Protein AF-A0A531M4W0-F1 (afdb_monomer_lite)

pLDDT: mean 92.69, std 4.58, range [75.94, 97.44]

Sequence (56 aa):
MLRVP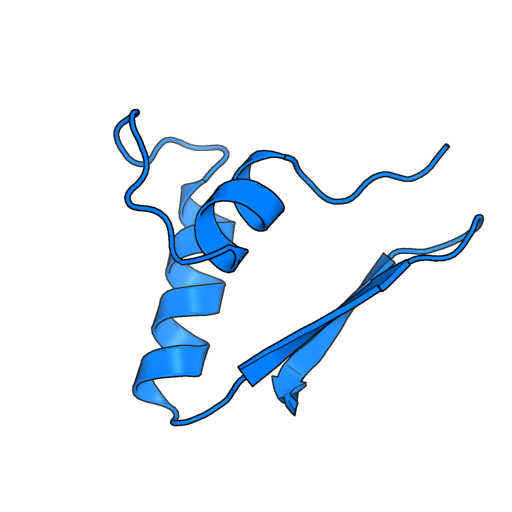PKFLELHSGHKPEEPIDAHSVQPYYTLLLAREANMTISIHATAEEIVLSVV

Structure (mmCIF, N/CA/C/O backbone):
data_AF-A0A531M4W0-F1
#
_entry.id   AF-A0A531M4W0-F1
#
loop_
_atom_site.group_PDB
_atom_site.id
_atom_site.type_symbol
_atom_site.label_atom_id
_atom_site.label_alt_id
_atom_site.label_comp_id
_atom_site.label_asym_id
_atom_site.label_entity_id
_atom_site.label_seq_id
_atom_site.pdbx_PDB_ins_code
_atom_site.Cartn_x
_atom_site.Cartn_y
_atom_site.Cartn_z
_atom_site.occupancy
_atom_site.B_iso_or_equiv
_atom_site.auth_seq_id
_atom_site.auth_comp_id
_atom_site.auth_asym_id
_atom_site.auth_atom_id
_atom_site.pdbx_PDB_model_num
ATOM 1 N N . MET A 1 1 ? -5.389 16.867 11.191 1.00 75.94 1 MET A N 1
ATOM 2 C CA . MET A 1 1 ? -6.069 16.398 9.966 1.00 75.94 1 MET A CA 1
ATOM 3 C C . MET A 1 1 ? -5.502 15.037 9.613 1.00 75.94 1 MET A C 1
ATOM 5 O O . MET A 1 1 ? -4.285 14.936 9.472 1.00 75.94 1 MET A O 1
ATOM 9 N N . LEU A 1 2 ? -6.345 14.008 9.544 1.00 89.00 2 LEU A N 1
ATOM 10 C CA . LEU A 1 2 ? -5.942 12.700 9.030 1.00 89.00 2 LEU A CA 1
ATOM 11 C C . LEU A 1 2 ? -5.677 12.803 7.529 1.00 89.00 2 LEU A C 1
ATOM 13 O O . LEU A 1 2 ? -6.353 13.544 6.819 1.00 89.00 2 LEU A O 1
ATOM 17 N N . ARG A 1 3 ? -4.646 12.102 7.063 1.00 91.62 3 ARG A N 1
ATOM 18 C CA . ARG A 1 3 ? -4.255 12.067 5.653 1.00 91.62 3 ARG A CA 1
ATOM 19 C C . ARG A 1 3 ? -3.865 10.656 5.270 1.00 91.62 3 ARG A C 1
ATOM 21 O O . ARG A 1 3 ? -3.259 9.943 6.070 1.00 91.62 3 ARG A O 1
ATOM 28 N N . VAL A 1 4 ? -4.195 10.278 4.044 1.00 93.19 4 VAL A N 1
ATOM 29 C CA . VAL A 1 4 ? -3.754 8.999 3.495 1.00 93.19 4 VAL A CA 1
ATOM 30 C C . VAL A 1 4 ? -2.226 9.052 3.392 1.00 93.19 4 VAL A C 1
ATOM 32 O O . VAL A 1 4 ? -1.688 10.104 3.023 1.00 93.19 4 VAL A O 1
ATOM 35 N N . PRO A 1 5 ? -1.502 7.972 3.735 1.00 91.81 5 PRO A N 1
ATOM 36 C CA . PRO A 1 5 ? -0.057 7.931 3.558 1.00 91.81 5 PRO A CA 1
ATOM 37 C C . PRO A 1 5 ? 0.336 8.309 2.114 1.00 91.81 5 PRO A C 1
ATOM 39 O O . PRO A 1 5 ? -0.172 7.688 1.179 1.00 91.81 5 PRO A O 1
ATOM 42 N N . PRO A 1 6 ? 1.236 9.290 1.897 1.00 92.38 6 PRO A N 1
ATOM 43 C CA . PRO A 1 6 ? 1.563 9.781 0.553 1.00 92.38 6 PRO A CA 1
ATOM 44 C C . PRO A 1 6 ? 2.047 8.687 -0.402 1.00 92.38 6 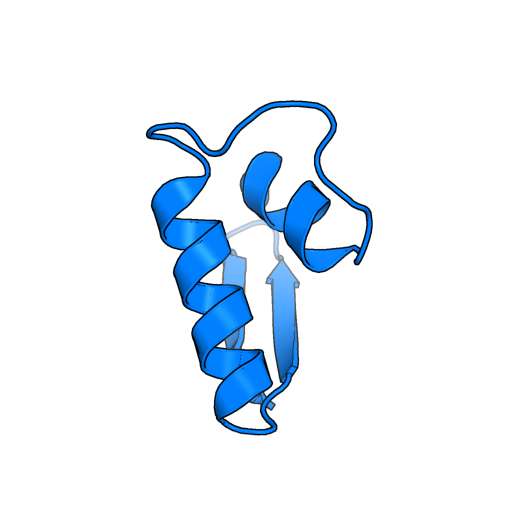PRO A C 1
ATOM 46 O O . PRO A 1 6 ? 1.586 8.622 -1.536 1.00 92.38 6 PRO A O 1
ATOM 49 N N . LYS A 1 7 ? 2.898 7.770 0.081 1.00 92.19 7 LYS A N 1
ATOM 50 C CA . LYS A 1 7 ? 3.376 6.620 -0.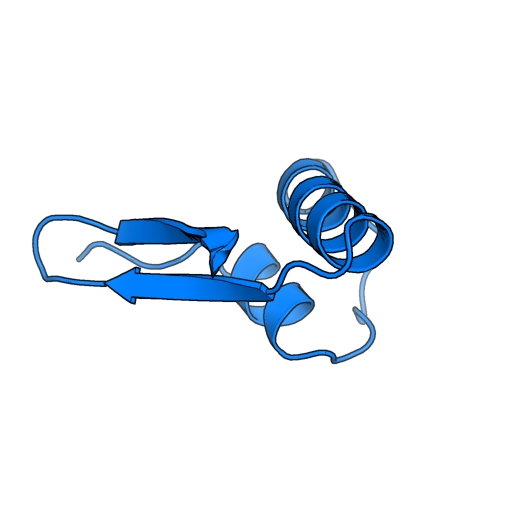703 1.00 92.19 7 LYS A CA 1
ATOM 51 C C . LYS A 1 7 ? 2.253 5.671 -1.118 1.00 92.19 7 LYS A C 1
ATOM 53 O O . LYS A 1 7 ? 2.320 5.086 -2.192 1.00 92.19 7 LYS A O 1
ATOM 58 N N . PHE A 1 8 ? 1.205 5.538 -0.301 1.00 94.00 8 PHE A N 1
ATOM 59 C CA . PHE A 1 8 ? 0.035 4.748 -0.678 1.00 94.00 8 PHE A CA 1
ATOM 60 C C . PHE A 1 8 ? -0.733 5.415 -1.822 1.00 94.00 8 PHE A C 1
ATOM 62 O O . PHE A 1 8 ? -1.062 4.740 -2.788 1.00 94.00 8 PHE A O 1
ATOM 69 N N . LEU A 1 9 ? -0.973 6.730 -1.745 1.00 93.62 9 LEU A N 1
ATOM 70 C CA . LEU A 1 9 ? -1.633 7.482 -2.822 1.00 93.62 9 LEU A CA 1
ATOM 71 C C . LEU A 1 9 ? -0.836 7.446 -4.130 1.00 93.62 9 LEU A C 1
ATOM 73 O O . LEU A 1 9 ? -1.418 7.233 -5.189 1.00 93.62 9 LEU A O 1
ATOM 77 N N . GLU A 1 10 ? 0.485 7.628 -4.052 1.00 93.31 10 GLU A N 1
ATOM 78 C CA . GLU A 1 10 ? 1.389 7.545 -5.204 1.00 93.31 10 GLU A CA 1
ATOM 79 C C . GLU A 1 10 ? 1.234 6.192 -5.912 1.00 93.31 10 GLU A C 1
ATOM 81 O O . GLU A 1 10 ? 0.898 6.146 -7.094 1.00 93.31 10 GLU A O 1
ATOM 86 N N . LEU A 1 11 ? 1.377 5.090 -5.171 1.00 93.69 11 LEU A N 1
ATOM 87 C CA . LEU A 1 11 ? 1.279 3.735 -5.715 1.00 93.69 11 LEU A CA 1
ATOM 88 C C . LEU A 1 11 ? -0.135 3.380 -6.200 1.00 93.69 11 LEU A C 1
ATOM 90 O O . LEU A 1 11 ? -0.291 2.713 -7.221 1.00 93.69 11 LEU A O 1
ATOM 94 N N . HIS A 1 12 ? -1.172 3.826 -5.485 1.00 93.75 12 HIS A N 1
ATOM 95 C CA . HIS A 1 12 ? -2.575 3.573 -5.831 1.00 93.75 12 HIS A CA 1
ATOM 96 C C . HIS A 1 12 ? -3.004 4.307 -7.106 1.00 93.75 12 HIS A C 1
ATOM 98 O O . HIS A 1 12 ? -3.834 3.796 -7.851 1.00 93.75 12 HIS A O 1
ATOM 104 N N . SER A 1 13 ? -2.381 5.449 -7.417 1.00 90.38 13 SER A N 1
ATOM 105 C CA . SER A 1 13 ? -2.671 6.225 -8.631 1.00 90.38 13 SER A CA 1
ATOM 106 C C . SER A 1 13 ? -2.300 5.519 -9.947 1.00 90.38 13 SER A C 1
ATOM 108 O O . SER A 1 13 ? -2.624 6.023 -11.021 1.00 90.38 13 SER A O 1
ATOM 110 N N . GLY A 1 14 ? -1.613 4.371 -9.882 1.00 81.44 14 GLY A N 1
ATOM 111 C CA . GLY A 1 14 ? -1.174 3.601 -11.048 1.00 81.44 14 GLY A CA 1
ATOM 112 C C . GLY A 1 14 ? 0.085 4.148 -11.727 1.00 81.44 14 GLY A C 1
ATOM 113 O O . GLY A 1 14 ? 0.551 3.566 -12.709 1.00 81.44 14 GLY A O 1
ATOM 114 N N . HIS A 1 15 ? 0.666 5.235 -11.213 1.00 82.19 15 HIS A N 1
ATOM 115 C CA . HIS A 1 15 ? 1.944 5.742 -11.694 1.00 82.19 15 HIS A CA 1
ATOM 116 C C . HIS A 1 15 ? 3.092 4.839 -11.249 1.00 82.19 15 HIS A C 1
ATOM 118 O O . HIS A 1 15 ? 3.102 4.286 -10.147 1.00 82.19 15 HIS A O 1
ATOM 124 N N . LYS A 1 16 ? 4.097 4.709 -12.118 1.00 81.56 16 LYS A N 1
ATOM 125 C CA . LYS A 1 16 ? 5.361 4.089 -11.737 1.00 81.56 16 LYS A CA 1
ATOM 126 C C . LYS A 1 16 ? 6.040 4.991 -10.692 1.00 81.56 16 LYS A C 1
ATOM 128 O O . LYS A 1 16 ? 6.245 6.162 -11.007 1.00 81.56 16 LYS A O 1
ATOM 133 N N . PRO A 1 17 ? 6.421 4.464 -9.516 1.00 83.44 17 PRO A N 1
ATOM 134 C CA . PRO A 1 17 ? 7.164 5.233 -8.523 1.00 83.44 17 PRO A CA 1
ATOM 135 C C . PRO A 1 17 ? 8.470 5.769 -9.102 1.00 83.44 17 PRO A C 1
ATOM 137 O O . PRO A 1 17 ? 9.175 5.048 -9.819 1.00 83.44 17 PRO A O 1
ATOM 140 N N . GLU A 1 18 ? 8.796 7.018 -8.781 1.00 85.31 18 GLU A N 1
ATOM 141 C CA . GLU A 1 18 ? 10.085 7.615 -9.154 1.00 85.31 18 GLU A CA 1
ATOM 142 C C . GLU A 1 18 ? 11.224 7.052 -8.296 1.00 85.31 18 GLU A C 1
ATOM 144 O O . GLU A 1 18 ? 12.337 6.830 -8.777 1.00 85.31 18 GLU A O 1
ATOM 149 N N . GLU A 1 19 ? 10.923 6.770 -7.029 1.00 89.00 19 GLU A N 1
ATOM 150 C CA . GLU A 1 19 ? 11.858 6.216 -6.057 1.00 89.00 19 GLU A CA 1
ATOM 151 C C . GLU A 1 19 ? 11.723 4.687 -5.951 1.00 89.00 19 GLU A C 1
ATOM 153 O O . GLU A 1 19 ? 10.631 4.137 -6.130 1.00 89.00 19 GLU A O 1
ATOM 158 N N . PRO A 1 20 ? 12.811 3.970 -5.612 1.00 93.31 20 PRO A N 1
ATOM 159 C CA . PRO A 1 20 ? 12.728 2.567 -5.229 1.00 93.31 20 PRO A CA 1
ATOM 160 C C . PRO A 1 20 ? 11.788 2.349 -4.039 1.00 93.31 20 PRO A C 1
ATOM 162 O O . PRO A 1 20 ? 11.588 3.234 -3.209 1.00 93.31 20 PRO A O 1
ATOM 165 N N . ILE A 1 21 ? 11.273 1.125 -3.918 1.00 93.31 21 ILE A N 1
ATOM 166 C CA . ILE A 1 21 ? 10.505 0.726 -2.739 1.00 93.31 21 ILE A CA 1
ATOM 167 C C . ILE A 1 21 ? 11.412 0.762 -1.501 1.00 93.31 21 ILE A C 1
ATOM 169 O O . ILE A 1 21 ? 12.473 0.139 -1.464 1.00 93.31 21 ILE A O 1
ATOM 173 N N . ASP A 1 22 ? 10.960 1.488 -0.487 1.00 94.25 22 ASP A N 1
ATOM 174 C CA . ASP A 1 22 ? 11.614 1.731 0.794 1.00 94.25 22 ASP A CA 1
ATOM 175 C C . ASP A 1 22 ? 10.764 1.205 1.968 1.00 94.25 22 ASP A C 1
ATOM 177 O O . ASP A 1 22 ? 9.694 0.616 1.789 1.00 94.25 22 ASP A O 1
ATOM 181 N N . ALA A 1 23 ? 11.217 1.443 3.201 1.00 94.50 23 ALA A N 1
ATOM 182 C CA . ALA A 1 23 ? 10.510 1.003 4.404 1.00 94.50 23 ALA A CA 1
ATOM 183 C C . ALA A 1 23 ? 9.090 1.594 4.552 1.00 94.50 23 ALA A C 1
ATOM 185 O O . ALA A 1 23 ? 8.245 0.982 5.202 1.00 94.50 23 ALA A O 1
ATOM 186 N N . HIS A 1 24 ? 8.802 2.753 3.952 1.00 91.38 24 HIS A N 1
ATOM 187 C CA . HIS A 1 24 ? 7.495 3.414 4.040 1.00 91.38 24 HIS A CA 1
ATOM 188 C C . HIS A 1 24 ? 6.528 2.971 2.939 1.00 91.38 24 HIS A C 1
ATOM 190 O O . HIS A 1 24 ? 5.311 3.068 3.098 1.00 91.38 24 HIS A O 1
ATOM 196 N N . SER A 1 25 ? 7.063 2.503 1.814 1.00 93.88 25 SER A N 1
ATOM 197 C CA . SER A 1 25 ? 6.300 2.073 0.643 1.00 93.88 25 SER A CA 1
ATOM 198 C C . SER A 1 25 ? 6.180 0.556 0.520 1.00 93.88 25 SER A C 1
ATOM 200 O O . SER A 1 25 ? 5.289 0.095 -0.188 1.00 93.88 25 SER A O 1
ATOM 202 N N . VAL A 1 26 ? 6.983 -0.232 1.249 1.00 95.62 26 VAL A N 1
ATOM 203 C CA . VAL A 1 26 ? 6.948 -1.702 1.171 1.00 95.62 26 VAL A CA 1
ATOM 204 C C . VAL A 1 26 ? 5.574 -2.281 1.511 1.00 95.62 26 VAL A C 1
ATOM 206 O O . VAL A 1 26 ? 5.052 -3.105 0.762 1.00 95.62 26 VAL A O 1
ATOM 209 N N . GLN A 1 27 ? 4.938 -1.821 2.590 1.00 94.50 27 GLN A N 1
ATOM 210 C CA . GLN A 1 27 ? 3.606 -2.294 2.964 1.00 94.50 27 GLN A CA 1
ATOM 211 C C . GLN A 1 27 ? 2.537 -1.854 1.942 1.00 94.50 27 GLN A C 1
ATOM 213 O O . GLN A 1 27 ? 1.841 -2.732 1.432 1.00 94.50 27 GLN A O 1
ATOM 218 N N . PRO A 1 28 ? 2.415 -0.560 1.568 1.00 94.81 28 PRO A N 1
ATOM 219 C CA . PRO A 1 28 ? 1.532 -0.129 0.481 1.00 94.81 28 PRO A CA 1
ATOM 220 C C . PRO A 1 28 ? 1.704 -0.915 -0.823 1.00 94.81 28 PRO A C 1
ATOM 222 O O . PRO A 1 28 ? 0.716 -1.322 -1.432 1.00 94.81 28 PRO A O 1
ATOM 225 N N . TYR A 1 29 ? 2.952 -1.161 -1.225 1.00 94.69 29 TYR A N 1
ATOM 226 C CA . TYR A 1 29 ? 3.284 -1.886 -2.444 1.00 94.69 29 TYR A CA 1
ATOM 227 C C . TYR A 1 29 ? 2.715 -3.305 -2.423 1.00 94.69 29 TYR A C 1
ATOM 229 O O . TYR A 1 29 ? 1.998 -3.693 -3.345 1.00 94.69 29 TYR A O 1
ATOM 237 N N . TYR A 1 30 ? 2.977 -4.068 -1.358 1.00 95.62 30 TYR A N 1
ATOM 238 C CA . TYR A 1 30 ? 2.483 -5.441 -1.268 1.00 95.62 30 TYR A CA 1
ATOM 239 C C . TYR A 1 30 ? 0.968 -5.525 -1.074 1.00 95.62 30 TYR A C 1
ATOM 241 O O . TYR A 1 30 ? 0.356 -6.449 -1.603 1.00 95.62 30 TYR A O 1
ATOM 249 N N . THR A 1 31 ? 0.346 -4.554 -0.401 1.00 95.25 31 THR A N 1
ATOM 250 C CA . THR A 1 31 ? -1.120 -4.474 -0.313 1.00 95.25 31 THR A CA 1
ATOM 251 C C . THR A 1 31 ? -1.755 -4.338 -1.699 1.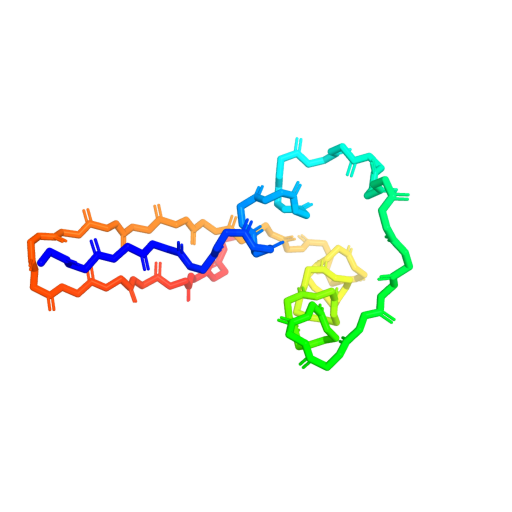00 95.25 31 THR A C 1
ATOM 253 O O . THR A 1 31 ? -2.682 -5.075 -2.031 1.00 95.25 31 THR A O 1
ATOM 256 N N . LEU A 1 32 ? -1.246 -3.422 -2.529 1.00 94.75 32 LEU A N 1
ATOM 257 C CA . LEU A 1 32 ? -1.777 -3.184 -3.875 1.00 94.75 32 LEU A CA 1
ATOM 258 C C . LEU A 1 32 ? -1.440 -4.323 -4.841 1.00 94.75 32 LEU A C 1
ATOM 260 O O . LEU A 1 32 ? -2.282 -4.702 -5.654 1.00 94.75 32 LEU A O 1
ATOM 264 N N . LEU A 1 33 ? -0.238 -4.900 -4.730 1.00 94.44 33 LEU A N 1
ATOM 265 C CA . LEU A 1 33 ? 0.150 -6.074 -5.508 1.00 94.44 33 LEU A CA 1
ATOM 266 C C . LEU A 1 33 ? -0.781 -7.250 -5.209 1.00 94.44 33 LEU A C 1
ATOM 268 O O . LEU A 1 33 ? -1.310 -7.844 -6.141 1.00 94.44 33 LEU A O 1
ATOM 272 N N . LEU A 1 34 ? -1.027 -7.553 -3.931 1.00 96.06 34 LEU A N 1
ATOM 273 C CA . LEU A 1 34 ? -1.916 -8.646 -3.545 1.00 96.06 34 LEU A CA 1
ATOM 274 C C . LEU A 1 34 ? -3.336 -8.434 -4.078 1.00 96.06 34 LEU A C 1
ATOM 276 O O . LEU A 1 34 ? -3.914 -9.367 -4.626 1.00 96.06 34 LEU A O 1
ATOM 280 N N . ALA A 1 35 ? -3.879 -7.218 -3.964 1.00 96.06 35 ALA A N 1
ATOM 281 C CA . ALA A 1 35 ? -5.194 -6.903 -4.517 1.00 96.06 35 ALA A CA 1
ATOM 282 C C . ALA A 1 35 ? -5.232 -7.150 -6.034 1.00 96.06 35 ALA A C 1
ATOM 284 O O . ALA A 1 35 ? -6.122 -7.842 -6.521 1.00 96.06 35 ALA A O 1
ATOM 285 N N . ARG A 1 36 ? -4.215 -6.682 -6.770 1.00 94.25 36 ARG A N 1
ATOM 286 C CA . ARG A 1 36 ? -4.108 -6.906 -8.218 1.00 94.25 36 ARG A CA 1
ATOM 287 C C . ARG A 1 36 ? -4.060 -8.392 -8.574 1.00 94.25 36 ARG A C 1
ATOM 289 O O . ARG A 1 36 ? -4.808 -8.823 -9.443 1.00 94.25 36 ARG A O 1
ATOM 296 N N . GLU A 1 37 ? -3.204 -9.170 -7.914 1.00 97.19 37 GLU A N 1
ATOM 297 C CA . GLU A 1 37 ? -3.077 -10.614 -8.174 1.00 97.19 37 GLU A CA 1
ATOM 298 C C . GLU A 1 37 ? -4.351 -11.390 -7.792 1.00 97.19 37 GLU A C 1
ATOM 300 O O . GLU A 1 37 ? -4.625 -12.451 -8.348 1.00 97.19 37 GLU A O 1
ATOM 305 N N . ALA A 1 38 ? -5.162 -10.846 -6.880 1.00 97.44 38 ALA A N 1
ATOM 306 C CA . ALA A 1 38 ? -6.453 -11.398 -6.481 1.00 97.44 38 ALA A CA 1
ATOM 307 C C . ALA A 1 38 ? -7.646 -10.875 -7.308 1.00 97.44 38 ALA A C 1
ATOM 309 O O . ALA A 1 38 ? -8.788 -11.182 -6.967 1.00 97.44 38 ALA A O 1
ATOM 310 N N . ASN A 1 39 ? -7.419 -10.100 -8.380 1.00 96.62 39 ASN A N 1
ATOM 311 C CA . ASN A 1 39 ? -8.480 -9.428 -9.150 1.00 96.62 39 ASN A CA 1
ATOM 312 C C . ASN A 1 39 ? -9.399 -8.529 -8.291 1.00 96.62 39 ASN A C 1
ATOM 314 O O . ASN A 1 39 ? -10.587 -8.373 -8.565 1.00 96.62 39 ASN A O 1
ATOM 318 N N . MET A 1 40 ? -8.835 -7.926 -7.249 1.00 96.75 40 MET A N 1
ATOM 319 C CA . MET A 1 40 ? -9.495 -7.035 -6.300 1.00 96.75 40 MET A CA 1
ATOM 320 C C . MET A 1 40 ? -9.067 -5.583 -6.528 1.00 96.75 40 MET A C 1
ATOM 322 O O . MET A 1 40 ? -7.935 -5.315 -6.935 1.00 96.75 40 MET A O 1
ATOM 326 N N . THR A 1 41 ? -9.944 -4.626 -6.210 1.00 93.94 41 THR A N 1
ATOM 327 C CA . THR A 1 41 ? -9.596 -3.195 -6.235 1.00 93.94 41 THR A CA 1
ATOM 328 C C . THR A 1 41 ? -9.589 -2.625 -4.822 1.00 93.94 41 THR A C 1
ATOM 330 O O . THR A 1 41 ? -10.487 -2.898 -4.034 1.00 93.94 41 THR A O 1
ATOM 333 N N . ILE A 1 42 ? -8.582 -1.815 -4.482 1.00 95.81 42 ILE A N 1
ATOM 334 C CA . ILE A 1 42 ? -8.584 -1.080 -3.211 1.00 95.81 42 ILE A CA 1
ATOM 335 C C . ILE A 1 42 ? -9.303 0.256 -3.388 1.00 95.81 42 ILE A C 1
ATOM 337 O O . ILE A 1 42 ? -8.949 1.040 -4.269 1.00 95.81 42 ILE A O 1
ATOM 341 N N . SER A 1 43 ? -10.269 0.529 -2.515 1.00 95.31 43 SER A N 1
ATOM 342 C CA . SER A 1 43 ? -10.939 1.821 -2.378 1.00 95.31 43 SER A CA 1
ATOM 343 C C . SER A 1 43 ? -10.428 2.579 -1.154 1.00 95.31 43 SER A C 1
ATOM 345 O O . SER A 1 43 ? -10.037 1.980 -0.150 1.00 95.31 43 SER A O 1
ATOM 347 N N . ILE A 1 44 ? -10.442 3.911 -1.237 1.00 95.38 44 ILE A N 1
ATOM 348 C CA . ILE A 1 44 ? -10.024 4.807 -0.155 1.00 95.38 44 ILE A CA 1
ATOM 349 C C . ILE A 1 44 ? -11.229 5.639 0.272 1.00 95.38 44 ILE A C 1
ATOM 351 O O . IL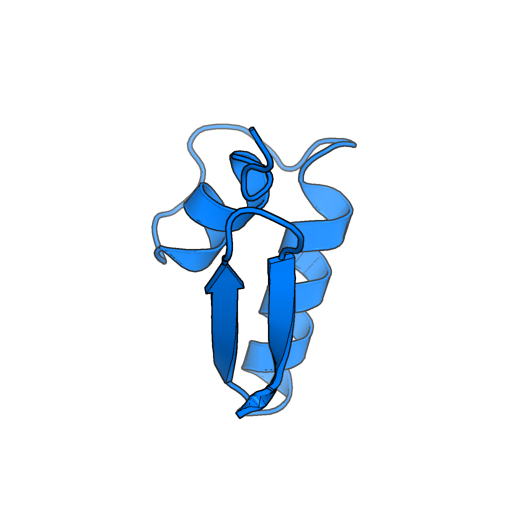E A 1 44 ? -11.758 6.415 -0.522 1.00 95.38 44 ILE A O 1
ATOM 355 N N . HIS A 1 45 ? -11.632 5.514 1.534 1.00 94.81 45 HIS A N 1
ATOM 356 C CA . HIS A 1 45 ? -12.647 6.366 2.144 1.00 94.81 45 HIS A CA 1
ATOM 357 C C . HIS A 1 45 ? -12.020 7.165 3.288 1.00 94.81 45 HIS A C 1
ATOM 359 O O . HIS A 1 45 ? -11.542 6.589 4.263 1.00 94.81 45 HIS A O 1
ATOM 365 N N . ALA A 1 46 ? -11.994 8.491 3.161 1.00 94.50 46 ALA A N 1
ATOM 366 C CA . ALA A 1 46 ? -11.380 9.385 4.138 1.00 94.50 46 ALA A CA 1
ATOM 367 C C . ALA A 1 46 ? -12.414 10.363 4.704 1.00 94.50 46 ALA A C 1
ATOM 369 O O . ALA A 1 46 ? -13.132 11.023 3.952 1.00 94.50 46 ALA A O 1
ATOM 370 N N . THR A 1 47 ? -12.452 10.483 6.028 1.00 94.31 47 THR A N 1
ATOM 371 C CA . THR A 1 47 ? -13.259 11.463 6.763 1.00 94.31 47 THR A CA 1
ATOM 372 C C . THR A 1 47 ? -12.347 12.355 7.612 1.00 94.31 47 THR A C 1
ATOM 374 O O . THR A 1 47 ? -11.119 12.252 7.568 1.00 94.31 47 THR A O 1
ATOM 377 N N . ALA A 1 48 ? -12.933 13.257 8.402 1.00 94.38 48 ALA A N 1
ATOM 378 C CA . ALA A 1 48 ? -12.170 14.034 9.376 1.00 94.38 48 ALA A CA 1
ATOM 379 C C . ALA A 1 48 ? -11.607 13.173 10.530 1.00 94.38 48 ALA A C 1
ATOM 381 O O . ALA A 1 48 ? -10.641 13.593 11.170 1.00 94.38 48 ALA A O 1
ATOM 382 N N . GLU A 1 49 ? -12.195 11.996 10.775 1.00 95.38 49 GLU A N 1
ATOM 383 C CA . GLU A 1 49 ? -11.956 11.151 11.955 1.00 95.38 49 GLU A CA 1
ATOM 384 C C . GLU A 1 49 ? -11.228 9.844 11.636 1.00 95.38 49 GLU A C 1
ATOM 386 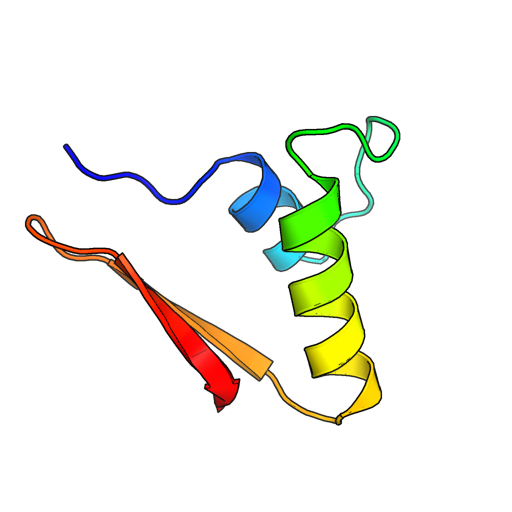O O . GLU A 1 49 ? -10.520 9.321 12.495 1.00 95.38 49 GLU A O 1
ATOM 391 N N . GLU A 1 50 ? -11.343 9.330 10.408 1.00 95.94 50 GLU A N 1
ATOM 392 C CA . GLU A 1 50 ? -10.703 8.075 10.016 1.00 95.94 50 GLU A CA 1
ATOM 393 C C . GLU A 1 50 ? -10.363 7.996 8.525 1.00 95.94 50 GLU A C 1
ATOM 395 O O . GLU A 1 50 ? -10.837 8.772 7.690 1.00 95.94 50 GLU A O 1
ATOM 400 N N . ILE A 1 51 ? -9.526 7.012 8.200 1.00 95.56 51 ILE A N 1
ATOM 401 C CA . ILE A 1 51 ? -9.217 6.606 6.833 1.00 95.56 51 ILE A CA 1
ATOM 402 C C . ILE A 1 51 ? -9.365 5.097 6.762 1.00 95.56 51 ILE A C 1
ATOM 404 O O . ILE A 1 51 ? -8.653 4.367 7.452 1.00 95.56 51 ILE A O 1
ATOM 408 N N . VAL A 1 52 ? -10.261 4.646 5.893 1.00 95.81 52 VAL A N 1
ATOM 409 C CA . VAL A 1 52 ? -10.530 3.234 5.648 1.00 95.81 52 VAL A CA 1
ATOM 410 C C . VAL A 1 52 ? -10.013 2.869 4.262 1.00 95.81 52 VAL A C 1
ATOM 412 O O . VAL A 1 52 ? -10.362 3.500 3.263 1.00 95.81 52 VAL A O 1
ATOM 415 N N . LEU A 1 53 ? -9.170 1.838 4.221 1.00 95.50 53 LEU A N 1
ATOM 416 C CA . LEU A 1 53 ? -8.747 1.159 3.001 1.00 95.50 53 LEU A CA 1
ATOM 417 C C . LEU A 1 53 ? -9.502 -0.168 2.941 1.00 95.50 53 LEU A C 1
ATOM 419 O O . LEU A 1 53 ? -9.351 -0.995 3.841 1.00 95.50 53 LEU A O 1
ATOM 423 N N . SER A 1 54 ? -10.324 -0.365 1.915 1.00 95.75 54 SER A N 1
ATOM 424 C CA . SER A 1 54 ? -11.139 -1.573 1.761 1.00 95.75 54 SER A CA 1
ATOM 425 C C . SER A 1 54 ? -10.970 -2.189 0.382 1.00 95.75 54 SER A C 1
ATOM 427 O O . SER A 1 54 ? -10.623 -1.511 -0.583 1.00 95.75 54 SER A O 1
ATOM 429 N N . VAL A 1 55 ? -11.219 -3.492 0.300 1.00 93.31 55 VAL A N 1
ATOM 430 C CA . VAL A 1 55 ? -11.318 -4.212 -0.967 1.00 93.31 55 VAL A CA 1
ATOM 431 C C . VAL A 1 55 ? -12.751 -4.105 -1.491 1.00 93.31 55 VAL A C 1
ATOM 433 O O . VAL A 1 55 ? -13.692 -4.272 -0.711 1.00 93.31 55 VAL A O 1
ATOM 436 N N . VAL A 1 56 ? -12.898 -3.852 -2.793 1.00 82.31 56 VAL A N 1
ATOM 437 C CA . VAL A 1 56 ? -14.157 -3.942 -3.551 1.00 82.31 56 VAL A CA 1
ATOM 438 C C . VAL A 1 56 ? -14.052 -4.945 -4.692 1.00 82.31 56 VAL A C 1
ATOM 440 O O . VAL A 1 56 ? -12.923 -5.146 -5.210 1.00 82.31 56 VAL A O 1
#

Foldseek 3Di:
DDDDQPLLVCVLVVDDDPDPDDPSNPVSVVVCVVCVVVVWHWDWDDDPVDIDIDTD

Radius of gyration: 11.57 Å; chains: 1; bounding box: 27×28×24 Å

Secondary structure (DSSP, 8-state):
-----HHHHHHHTTPPPSSPP-TTTHHHHHHHHHHHHTT--EEEEE-SS-EEEEE-